Protein AF-A0A7G2SHY0-F1 (afdb_monomer_lite)

Foldseek 3Di:
DDPVVVLCVLQVQAQDSDFQDVVVVVVVVVCCPDPNNVPPPPDDDDDGNRRDDDD

Secondary structure (DSSP, 8-state):
--HHHHHHHHHHTBSSSSPPPHHHHHHHHHHHHSGGGTT--S-----SSSB----

Radius of gyration: 14.88 Å; chains: 1; bounding box: 35×18×39 Å

Sequence (55 aa):
ISIEDVTENALANQSIKHFVNPKHIADLCIFLASDSGRSISGQILPIDGDKQRLT

pLDDT: mean 95.03, std 5.31, range [68.12, 98.62]

Structure (mmCIF, N/CA/C/O backbone):
data_AF-A0A7G2SHY0-F1
#
_entry.id   AF-A0A7G2SHY0-F1
#
loop_
_atom_site.group_PDB
_atom_site.id
_atom_site.type_symbol
_atom_site.label_atom_id
_atom_site.label_alt_id
_atom_site.label_comp_id
_atom_site.label_asym_id
_atom_site.label_entity_id
_atom_site.label_seq_id
_atom_site.pdbx_PDB_ins_code
_atom_site.Cartn_x
_atom_site.Cartn_y
_atom_site.Cartn_z
_atom_site.occupancy
_atom_site.B_iso_or_equiv
_atom_site.auth_seq_id
_atom_site.auth_comp_id
_atom_site.auth_asym_id
_atom_site.auth_atom_id
_atom_site.pdbx_PDB_model_num
ATOM 1 N N . ILE A 1 1 ? -16.950 -2.175 24.326 1.00 81.69 1 ILE A N 1
ATOM 2 C CA . ILE A 1 1 ? -16.352 -1.544 23.132 1.00 81.69 1 ILE A CA 1
ATOM 3 C C . ILE A 1 1 ? -17.029 -2.187 21.936 1.00 81.69 1 ILE A C 1
ATOM 5 O O . ILE A 1 1 ? -16.992 -3.412 21.844 1.00 81.69 1 ILE A O 1
ATOM 9 N N . SER A 1 2 ? -17.746 -1.402 21.139 1.00 97.31 2 SER A N 1
ATOM 10 C CA . SER A 1 2 ? -18.427 -1.871 19.927 1.00 97.31 2 SER A CA 1
ATOM 11 C C . SER A 1 2 ? -17.428 -2.070 18.776 1.00 97.31 2 SER A C 1
ATOM 13 O O . SER A 1 2 ? -16.267 -1.666 18.880 1.00 97.31 2 SER A O 1
ATOM 15 N N . ILE A 1 3 ? -17.846 -2.715 17.682 1.00 96.38 3 ILE A N 1
ATOM 16 C CA . ILE A 1 3 ? -16.983 -2.848 16.495 1.00 96.38 3 ILE A CA 1
ATOM 17 C C . ILE A 1 3 ? -16.760 -1.481 15.838 1.00 96.38 3 ILE A C 1
ATOM 19 O O . ILE A 1 3 ? -15.674 -1.201 15.324 1.00 96.38 3 ILE A O 1
ATOM 23 N N . GLU A 1 4 ? -17.764 -0.615 15.924 1.00 96.31 4 GLU A N 1
ATOM 24 C CA . GLU A 1 4 ? -17.731 0.770 15.483 1.00 96.31 4 GLU A CA 1
ATOM 25 C C . GLU A 1 4 ? -16.685 1.555 16.282 1.00 96.31 4 GLU A C 1
ATOM 27 O O . GLU A 1 4 ? -15.782 2.131 15.680 1.00 96.31 4 GLU A O 1
ATOM 32 N N . ASP A 1 5 ? -16.707 1.465 17.617 1.00 96.50 5 ASP A N 1
ATOM 33 C CA . ASP A 1 5 ? -15.742 2.145 18.492 1.00 96.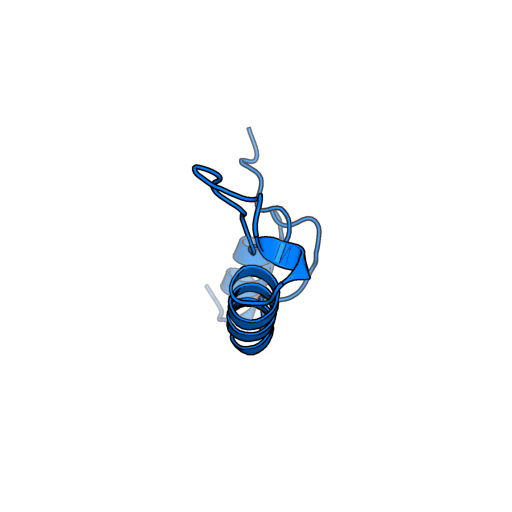50 5 ASP A CA 1
ATOM 34 C C . ASP A 1 5 ? -14.304 1.711 18.165 1.00 96.50 5 ASP A C 1
ATOM 36 O O . ASP A 1 5 ? -13.390 2.534 18.111 1.00 96.50 5 ASP A O 1
ATOM 40 N N . VAL A 1 6 ? -14.062 0.408 17.953 1.00 95.12 6 VAL A N 1
ATOM 41 C CA . VAL A 1 6 ? -12.721 -0.095 17.589 1.00 95.12 6 VAL A CA 1
ATOM 42 C C . VAL A 1 6 ? -12.298 0.430 16.221 1.00 95.12 6 VAL A C 1
ATOM 44 O O . VAL A 1 6 ? -11.141 0.812 16.041 1.00 95.12 6 VAL A O 1
ATOM 47 N N . THR A 1 7 ? -13.222 0.457 15.263 1.00 95.19 7 THR A N 1
ATOM 48 C CA . THR A 1 7 ? -12.964 0.931 13.901 1.00 95.19 7 THR A CA 1
ATOM 49 C C . THR A 1 7 ? -12.616 2.415 13.894 1.00 95.19 7 THR A C 1
ATOM 51 O O . THR A 1 7 ? -11.602 2.801 13.314 1.00 95.19 7 THR A O 1
ATOM 54 N N . GLU A 1 8 ? -13.394 3.239 14.591 1.00 95.25 8 GLU A N 1
ATOM 55 C CA . GLU A 1 8 ? -13.132 4.672 14.727 1.00 95.25 8 GLU A CA 1
ATOM 56 C C . GLU A 1 8 ? -11.780 4.931 15.391 1.00 95.25 8 GLU A C 1
ATOM 58 O O . GLU A 1 8 ? -10.967 5.688 14.859 1.00 95.25 8 GLU A O 1
ATOM 63 N N . ASN A 1 9 ? -11.484 4.240 16.496 1.00 93.62 9 ASN A N 1
ATOM 64 C CA . ASN A 1 9 ? -10.191 4.356 17.169 1.00 93.62 9 ASN A CA 1
ATOM 65 C C . ASN A 1 9 ? -9.024 3.930 16.265 1.00 93.62 9 ASN A C 1
ATOM 67 O O . ASN A 1 9 ? -7.977 4.577 16.260 1.00 93.62 9 ASN A O 1
ATOM 71 N N . ALA A 1 10 ? -9.189 2.868 15.473 1.00 92.12 10 ALA A N 1
ATOM 72 C CA . ALA A 1 10 ? -8.163 2.407 14.541 1.00 92.12 10 ALA A CA 1
ATOM 73 C C . ALA A 1 10 ? -7.917 3.396 13.390 1.00 92.12 10 ALA A C 1
ATOM 75 O O . ALA A 1 10 ? -6.786 3.499 12.915 1.00 92.12 10 ALA A O 1
ATO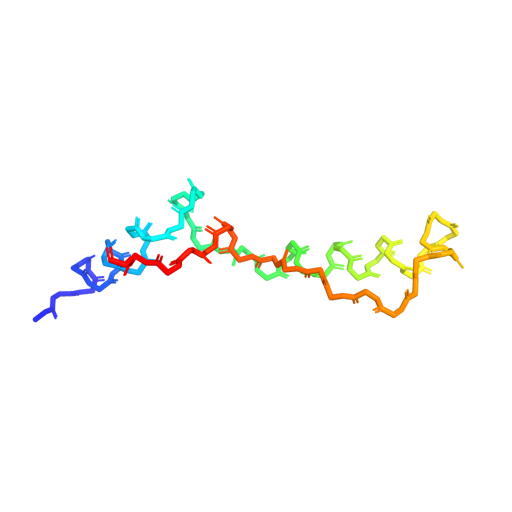M 76 N N . LEU A 1 11 ? -8.950 4.109 12.935 1.00 95.31 11 LEU A N 1
ATOM 77 C CA . LEU A 1 11 ? -8.863 5.103 11.859 1.00 95.31 11 LEU A CA 1
ATOM 78 C C . LEU A 1 11 ? -8.496 6.505 12.369 1.00 95.31 11 LEU A C 1
ATOM 80 O O . LEU A 1 11 ? -8.100 7.364 11.576 1.00 95.31 11 LEU A O 1
ATOM 84 N N . ALA A 1 12 ? -8.595 6.765 13.676 1.00 95.00 12 ALA A N 1
ATOM 85 C CA . ALA A 1 12 ? -8.300 8.067 14.272 1.00 95.00 12 ALA A CA 1
ATOM 86 C C . ALA A 1 12 ? -6.881 8.546 13.937 1.00 95.00 12 ALA A C 1
ATOM 88 O O . ALA A 1 12 ? -6.692 9.717 13.608 1.00 95.00 12 ALA A O 1
ATOM 89 N N . ASN A 1 13 ? -5.911 7.629 13.919 1.00 93.31 13 ASN A N 1
ATOM 90 C CA . ASN A 1 13 ? -4.504 7.932 13.674 1.00 93.31 13 ASN A CA 1
ATOM 91 C C . ASN A 1 13 ? -4.019 7.701 12.232 1.00 93.31 13 ASN A C 1
ATOM 93 O O . ASN A 1 13 ? -2.815 7.692 12.004 1.00 93.31 13 ASN A O 1
ATOM 97 N N . GLN A 1 14 ? -4.922 7.500 11.273 1.00 95.38 14 GLN A N 1
ATOM 98 C CA . GLN A 1 14 ? -4.596 7.384 9.845 1.00 95.38 14 GLN A CA 1
ATOM 99 C C . GLN A 1 14 ? -5.037 8.654 9.120 1.00 95.38 14 GLN A C 1
ATOM 101 O O . GLN A 1 14 ? -6.136 9.147 9.382 1.00 95.38 14 GLN A O 1
ATOM 106 N N . SER A 1 15 ? -4.243 9.197 8.201 1.00 94.88 15 SER A N 1
ATOM 107 C CA . SER A 1 15 ? -4.679 10.350 7.393 1.00 94.88 15 SER A CA 1
ATOM 108 C C . SER A 1 15 ? -5.823 9.968 6.449 1.00 94.88 15 SER A C 1
ATOM 110 O O . SER A 1 15 ? -6.769 10.735 6.257 1.00 94.88 15 SER A O 1
ATOM 112 N N . ILE A 1 16 ? -5.786 8.746 5.913 1.00 95.31 16 ILE A N 1
ATOM 113 C CA . ILE A 1 16 ? -6.837 8.193 5.057 1.00 95.31 16 ILE A CA 1
ATOM 114 C C . ILE A 1 16 ? -7.829 7.398 5.919 1.00 95.31 16 ILE A C 1
ATOM 116 O O . ILE A 1 16 ? -7.472 6.412 6.556 1.00 95.31 16 ILE A O 1
ATOM 120 N N . LYS A 1 17 ? -9.100 7.819 5.942 1.00 94.75 17 LYS A N 1
ATOM 121 C CA . LYS A 1 17 ? -10.139 7.284 6.847 1.00 94.75 17 LYS A CA 1
ATOM 122 C C . LYS A 1 17 ? -10.844 6.034 6.311 1.00 94.75 17 LYS A C 1
ATOM 124 O O . LYS A 1 17 ? -12.065 5.926 6.367 1.00 94.75 17 LYS A O 1
ATOM 129 N N . HIS A 1 18 ? -10.074 5.088 5.787 1.00 94.81 18 HIS A N 1
ATOM 130 C CA . HIS A 1 18 ? -10.567 3.757 5.452 1.00 94.81 18 HIS A CA 1
ATOM 131 C C . HIS A 1 18 ? -9.449 2.727 5.577 1.00 94.81 18 HIS A C 1
ATOM 133 O O . HIS A 1 18 ? -8.276 3.032 5.369 1.00 94.81 18 HIS A O 1
ATOM 139 N N . PHE A 1 19 ? -9.815 1.476 5.848 1.00 94.94 19 PHE A N 1
ATOM 140 C CA . PHE A 1 19 ? -8.840 0.394 5.831 1.00 94.94 19 PHE A CA 1
ATOM 141 C C . PHE A 1 19 ? -8.322 0.144 4.416 1.00 94.94 19 PHE A C 1
ATOM 143 O O . PHE A 1 19 ? -9.054 0.248 3.426 1.00 94.94 19 PHE A O 1
ATOM 150 N N . VAL A 1 20 ? -7.036 -0.178 4.323 1.00 95.75 20 VAL A N 1
ATOM 151 C CA . VAL A 1 20 ? -6.380 -0.470 3.052 1.00 95.75 20 VAL A CA 1
ATOM 152 C C . VAL A 1 20 ? -6.982 -1.735 2.452 1.00 95.75 20 VAL A C 1
ATOM 154 O O . VAL A 1 20 ? -7.029 -2.787 3.088 1.00 95.75 20 VAL A O 1
ATOM 157 N N . ASN A 1 21 ? -7.428 -1.635 1.200 1.00 97.12 21 ASN A N 1
ATOM 158 C CA . ASN A 1 21 ? -7.820 -2.803 0.431 1.00 97.12 21 ASN A CA 1
ATOM 159 C C . ASN A 1 21 ? -6.555 -3.623 0.102 1.00 97.12 21 ASN A C 1
ATOM 161 O O . ASN A 1 21 ? -5.624 -3.058 -0.480 1.00 97.12 21 ASN A O 1
ATOM 165 N N . PRO A 1 22 ? -6.507 -4.937 0.392 1.00 97.00 22 PRO A N 1
ATOM 166 C CA . PRO A 1 22 ? -5.358 -5.786 0.067 1.00 97.00 22 PRO A CA 1
ATOM 167 C C . PRO A 1 22 ? -4.924 -5.725 -1.403 1.00 97.00 22 PRO A C 1
ATOM 169 O O . PRO A 1 22 ? -3.743 -5.886 -1.709 1.00 97.00 22 PRO A O 1
ATOM 172 N N . LYS A 1 23 ? -5.854 -5.431 -2.322 1.00 97.88 23 LYS A N 1
ATOM 173 C CA . LYS A 1 23 ? -5.542 -5.235 -3.740 1.00 97.88 23 LYS A CA 1
ATOM 174 C C . LYS A 1 23 ? -4.544 -4.096 -3.978 1.00 97.88 23 LYS A C 1
ATOM 176 O O . LYS A 1 23 ? -3.706 -4.227 -4.860 1.00 97.88 23 LYS A O 1
ATOM 181 N N . HIS A 1 24 ? -4.563 -3.033 -3.176 1.00 97.06 24 HIS A N 1
ATOM 182 C CA . HIS A 1 24 ? -3.610 -1.927 -3.325 1.00 97.06 24 HIS A CA 1
ATOM 183 C C . HIS A 1 24 ? -2.165 -2.371 -3.042 1.00 97.06 24 HIS A C 1
ATOM 185 O O . HIS A 1 24 ? -1.236 -1.879 -3.678 1.00 97.06 24 HIS A O 1
ATOM 191 N N . ILE A 1 25 ? -1.972 -3.339 -2.137 1.00 97.50 25 ILE A N 1
ATOM 192 C CA . ILE A 1 25 ? -0.656 -3.939 -1.871 1.00 97.50 25 ILE A CA 1
ATOM 193 C C . ILE A 1 25 ? -0.196 -4.744 -3.089 1.00 97.50 25 ILE A C 1
ATOM 195 O O . ILE A 1 25 ? 0.928 -4.570 -3.556 1.00 97.50 25 ILE A O 1
ATOM 199 N N . ALA A 1 26 ? -1.081 -5.579 -3.641 1.00 98.19 26 ALA A N 1
ATOM 200 C CA . ALA A 1 26 ? -0.786 -6.360 -4.841 1.00 98.19 26 ALA A CA 1
ATOM 201 C C . ALA A 1 26 ? -0.460 -5.466 -6.049 1.00 98.19 26 ALA A C 1
ATOM 203 O O . ALA A 1 26 ? 0.483 -5.749 -6.786 1.00 98.19 26 ALA A O 1
ATOM 204 N N . ASP A 1 27 ? -1.195 -4.367 -6.222 1.00 98.31 27 ASP A N 1
ATOM 205 C CA . ASP A 1 27 ? -0.970 -3.419 -7.311 1.00 98.31 27 ASP A CA 1
ATOM 206 C C . ASP A 1 27 ? 0.410 -2.736 -7.185 1.00 98.31 27 ASP A C 1
ATOM 208 O O . ASP A 1 27 ? 1.118 -2.618 -8.189 1.00 98.31 27 ASP A O 1
ATOM 212 N N . LEU A 1 28 ? 0.862 -2.381 -5.967 1.00 98.06 28 LEU A N 1
ATOM 213 C CA . LEU A 1 28 ? 2.236 -1.892 -5.762 1.00 98.06 28 LEU A CA 1
ATOM 214 C C . LEU A 1 28 ? 3.276 -2.969 -6.098 1.00 98.06 28 LEU A C 1
ATOM 216 O O . LEU A 1 28 ? 4.275 -2.666 -6.747 1.00 98.06 28 LEU A O 1
ATOM 220 N N . CYS A 1 29 ? 3.055 -4.222 -5.694 1.00 98.12 29 CYS A N 1
ATOM 221 C CA . CYS A 1 29 ? 3.966 -5.321 -6.024 1.00 98.12 29 CYS A CA 1
ATOM 222 C C . CYS A 1 29 ? 4.116 -5.505 -7.541 1.00 98.12 29 CYS A C 1
ATOM 224 O O . CYS A 1 29 ? 5.236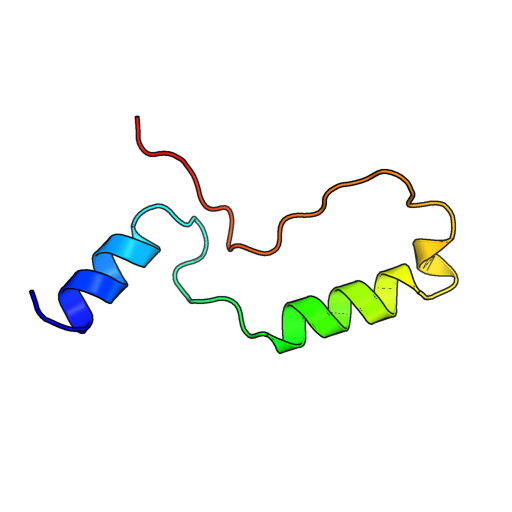 -5.666 -8.024 1.00 98.12 29 CYS A O 1
ATOM 226 N N . ILE A 1 30 ? 3.014 -5.433 -8.295 1.00 98.44 30 ILE A N 1
ATOM 227 C CA . ILE A 1 30 ? 3.036 -5.503 -9.764 1.00 98.44 30 ILE A CA 1
ATOM 228 C C . ILE A 1 30 ? 3.842 -4.337 -10.345 1.00 98.44 30 ILE A C 1
ATOM 230 O O . ILE A 1 30 ? 4.680 -4.551 -11.220 1.00 98.44 30 ILE A O 1
ATOM 234 N N . PHE A 1 31 ? 3.637 -3.115 -9.843 1.00 98.50 31 PHE A N 1
ATOM 235 C CA . PHE A 1 31 ? 4.410 -1.951 -10.276 1.00 98.50 31 PHE A CA 1
ATOM 236 C C . PHE A 1 31 ? 5.912 -2.126 -10.014 1.00 98.50 31 PHE A C 1
ATOM 238 O O . PHE A 1 31 ? 6.719 -1.922 -10.922 1.00 98.50 31 PHE A O 1
ATOM 245 N N . LEU A 1 32 ? 6.294 -2.546 -8.805 1.00 98.19 32 LEU A N 1
ATOM 246 C CA . 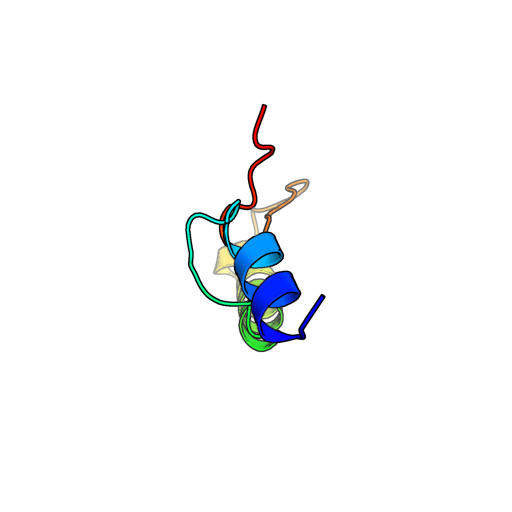LEU A 1 32 ? 7.697 -2.753 -8.432 1.00 98.19 32 LEU A CA 1
ATOM 247 C C . LEU A 1 32 ? 8.370 -3.857 -9.259 1.00 98.19 32 LEU A C 1
ATOM 249 O O . LEU A 1 32 ? 9.556 -3.748 -9.556 1.00 98.19 32 LEU A O 1
ATOM 253 N N . ALA A 1 33 ? 7.623 -4.890 -9.653 1.00 98.06 33 ALA A N 1
ATOM 254 C CA . ALA A 1 33 ? 8.119 -5.975 -10.499 1.00 98.06 33 ALA A CA 1
ATOM 255 C C . ALA A 1 33 ? 8.210 -5.610 -11.995 1.00 98.06 33 ALA A C 1
ATOM 257 O O . ALA A 1 33 ? 8.773 -6.376 -12.775 1.00 98.06 33 ALA A O 1
ATOM 258 N N . SER A 1 34 ? 7.647 -4.473 -12.410 1.00 98.62 34 SER A N 1
ATOM 259 C CA . SER A 1 34 ? 7.695 -4.001 -13.798 1.00 98.62 34 SER A CA 1
ATOM 260 C C . SER A 1 34 ? 9.004 -3.270 -14.131 1.00 98.62 34 SER A C 1
ATOM 262 O O . SER A 1 34 ? 9.760 -2.869 -13.244 1.00 98.62 34 SER A O 1
ATOM 264 N N . ASP A 1 35 ? 9.229 -2.977 -15.416 1.00 98.50 35 ASP A N 1
ATOM 265 C CA . ASP A 1 35 ? 10.373 -2.172 -15.877 1.00 98.50 35 ASP A CA 1
ATOM 266 C C . ASP A 1 35 ? 10.430 -0.771 -15.246 1.00 98.50 35 ASP A C 1
ATOM 268 O O . ASP A 1 35 ? 11.510 -0.177 -15.124 1.00 98.50 35 ASP A O 1
ATOM 272 N N . SER A 1 36 ? 9.281 -0.230 -14.827 1.00 98.38 36 SER A N 1
ATOM 273 C CA . SER A 1 36 ? 9.198 1.050 -14.119 1.00 98.38 36 SER A CA 1
ATOM 274 C C . SER A 1 36 ? 9.817 0.983 -12.721 1.00 98.38 36 SER A C 1
ATOM 276 O O . SER A 1 36 ? 10.323 1.993 -12.237 1.00 98.38 36 SER A O 1
ATOM 278 N N . GLY A 1 37 ? 9.831 -0.196 -12.094 1.00 98.12 37 GLY A N 1
ATOM 279 C CA . GLY A 1 37 ? 10.397 -0.429 -10.766 1.00 98.12 37 GLY A CA 1
ATOM 280 C C . GLY A 1 37 ? 11.893 -0.755 -10.748 1.00 98.12 37 GLY A C 1
ATOM 281 O O . GLY A 1 37 ? 12.478 -0.804 -9.670 1.00 98.12 37 GLY A O 1
ATOM 282 N N . ARG A 1 38 ? 12.549 -0.932 -11.907 1.00 98.25 38 ARG A N 1
ATOM 283 C CA . ARG A 1 38 ? 13.887 -1.563 -12.035 1.00 98.25 38 ARG A CA 1
ATOM 284 C C . ARG A 1 38 ? 15.037 -0.953 -11.220 1.00 98.25 38 ARG A C 1
ATOM 286 O O . ARG A 1 38 ? 16.077 -1.586 -11.070 1.00 98.25 38 ARG A O 1
ATOM 293 N N . SER A 1 39 ? 14.896 0.281 -10.742 1.00 98.31 39 SER A N 1
ATOM 294 C CA . SER A 1 39 ? 15.916 0.974 -9.938 1.00 98.31 39 SER A CA 1
ATOM 295 C C . SER A 1 39 ? 15.469 1.262 -8.502 1.00 98.31 39 SER A C 1
ATOM 297 O O . SER A 1 39 ? 16.202 1.902 -7.753 1.00 98.31 39 SER A O 1
ATOM 299 N N . ILE A 1 40 ? 14.288 0.789 -8.099 1.00 98.06 40 ILE A N 1
ATOM 300 C CA . ILE A 1 40 ? 13.780 0.910 -6.733 1.00 98.06 40 ILE A CA 1
ATOM 301 C C . ILE A 1 40 ? 14.234 -0.329 -5.963 1.00 98.06 40 ILE A C 1
ATOM 303 O O . ILE A 1 40 ? 13.734 -1.429 -6.177 1.00 98.06 40 ILE A O 1
ATOM 307 N N . SER A 1 41 ? 15.205 -0.157 -5.069 1.00 97.19 41 SER A N 1
ATOM 308 C CA . SER A 1 41 ? 15.754 -1.248 -4.261 1.00 97.19 41 SER A CA 1
ATOM 309 C C . SER A 1 41 ? 16.123 -0.775 -2.855 1.00 97.19 41 SER A C 1
ATOM 311 O O . SER A 1 41 ? 16.427 0.401 -2.642 1.00 97.19 41 SER A O 1
ATOM 313 N N . GLY A 1 42 ? 16.057 -1.690 -1.883 1.00 97.38 42 GLY A N 1
ATOM 314 C CA . GLY A 1 42 ? 16.382 -1.432 -0.475 1.00 97.38 42 GLY A CA 1
ATOM 315 C C . GLY A 1 42 ? 15.396 -0.523 0.266 1.00 97.38 42 GLY A C 1
ATOM 316 O O . GLY A 1 42 ? 15.705 -0.074 1.365 1.00 97.38 42 GLY A O 1
ATOM 317 N N . GLN A 1 43 ? 14.234 -0.231 -0.326 1.00 97.75 43 GLN A N 1
ATOM 318 C CA . GLN A 1 43 ? 13.240 0.672 0.253 1.00 97.75 43 GLN A CA 1
ATOM 319 C C . GLN A 1 43 ? 12.170 -0.088 1.036 1.00 97.75 43 GLN A C 1
ATOM 321 O O . GLN A 1 43 ? 11.762 -1.185 0.655 1.00 97.75 43 GLN A O 1
ATOM 326 N N . ILE A 1 44 ? 11.667 0.548 2.092 1.00 96.69 44 ILE A N 1
ATOM 327 C CA . ILE A 1 44 ? 10.429 0.162 2.769 1.00 96.69 44 ILE A CA 1
ATOM 328 C C . ILE A 1 44 ? 9.362 1.158 2.320 1.00 96.69 44 ILE A C 1
ATOM 330 O O . ILE A 1 44 ? 9.514 2.357 2.538 1.00 96.69 44 ILE A O 1
ATOM 334 N N . LEU A 1 45 ? 8.302 0.666 1.678 1.00 96.19 45 LEU A N 1
ATOM 335 C CA . LEU A 1 45 ? 7.188 1.480 1.187 1.00 96.19 45 LEU A CA 1
ATOM 336 C C . LEU A 1 45 ? 5.920 1.138 1.989 1.00 96.19 45 LEU A C 1
ATOM 338 O O . LEU A 1 45 ? 5.329 0.083 1.748 1.00 96.19 45 LEU A O 1
ATOM 342 N N . PRO A 1 46 ? 5.508 1.975 2.960 1.00 95.19 46 PRO A N 1
ATOM 343 C CA . PRO A 1 46 ? 4.289 1.750 3.731 1.00 95.19 46 PRO A CA 1
ATOM 344 C C . PRO A 1 46 ? 3.035 1.887 2.858 1.00 95.19 46 PRO A C 1
ATOM 346 O O . PRO A 1 46 ? 2.943 2.784 2.022 1.00 95.19 46 PRO A O 1
ATOM 349 N N . ILE A 1 47 ? 2.047 1.019 3.087 1.00 96.00 47 ILE A N 1
ATOM 350 C CA . ILE A 1 47 ? 0.709 1.101 2.484 1.00 96.00 47 ILE A CA 1
ATOM 351 C C . ILE A 1 47 ? -0.315 0.956 3.610 1.00 96.00 47 ILE A C 1
ATOM 353 O O . ILE A 1 47 ? -0.947 -0.085 3.772 1.00 96.00 47 ILE A O 1
ATOM 357 N N . ASP A 1 48 ? -0.414 1.980 4.450 1.00 94.75 48 ASP A N 1
ATOM 358 C CA . ASP A 1 48 ? -1.152 1.924 5.718 1.00 94.75 48 ASP A CA 1
ATOM 359 C C . ASP A 1 48 ? -2.040 3.151 5.972 1.00 94.75 48 ASP A C 1
A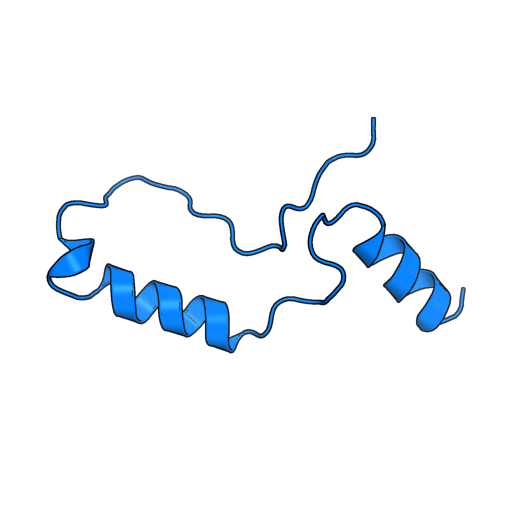TOM 361 O O . ASP A 1 48 ? -2.501 3.361 7.092 1.00 94.75 48 ASP A O 1
ATOM 365 N N . GLY A 1 49 ? -2.291 3.956 4.936 1.00 94.94 49 GLY A N 1
ATOM 366 C CA . GLY A 1 49 ? -3.109 5.160 5.062 1.00 94.94 49 GLY A CA 1
ATOM 367 C C . GLY A 1 49 ? -2.425 6.289 5.833 1.00 94.94 49 GLY A C 1
ATOM 368 O O . GLY A 1 49 ? -3.132 7.161 6.342 1.00 94.94 49 GLY A O 1
ATOM 369 N N . ASP A 1 50 ? -1.087 6.269 5.903 1.00 94.38 50 ASP A N 1
ATOM 370 C CA . ASP A 1 50 ? -0.276 7.196 6.695 1.00 94.38 50 ASP A CA 1
ATOM 371 C C . ASP A 1 50 ? -0.621 7.069 8.183 1.00 94.38 50 ASP A C 1
ATOM 373 O O . ASP A 1 50 ? -1.139 7.984 8.828 1.00 94.38 50 ASP A O 1
ATOM 377 N N . LYS A 1 51 ? -0.410 5.863 8.719 1.00 93.88 51 LYS A N 1
ATOM 378 C CA . LYS A 1 51 ? -0.670 5.574 10.126 1.00 93.88 51 LYS A CA 1
ATOM 379 C C . LYS A 1 51 ? 0.389 6.245 10.995 1.00 93.88 51 LYS A C 1
ATOM 381 O O . LYS A 1 51 ? 1.546 5.835 11.034 1.00 93.88 51 LYS A O 1
ATOM 386 N N . GLN A 1 52 ? -0.041 7.230 11.769 1.00 90.44 52 GLN A N 1
ATOM 387 C CA . GLN A 1 52 ? 0.822 8.013 12.640 1.00 90.44 52 GLN A CA 1
ATOM 388 C C . GLN A 1 52 ? 0.737 7.552 14.095 1.00 90.44 52 GLN A C 1
ATOM 390 O O . GLN A 1 52 ? -0.271 7.016 14.574 1.00 90.44 52 GLN A O 1
ATOM 395 N N . ARG A 1 53 ? 1.815 7.790 14.842 1.00 87.44 53 ARG A N 1
ATOM 396 C CA . ARG A 1 53 ? 1.763 7.715 16.301 1.00 87.44 53 ARG A CA 1
ATOM 397 C C . ARG A 1 53 ? 1.177 9.025 16.816 1.00 87.44 53 ARG A C 1
ATOM 399 O O . ARG A 1 53 ? 1.791 10.071 16.651 1.00 87.44 53 ARG A O 1
ATOM 406 N N . LEU A 1 54 ? 0.022 8.954 17.469 1.00 76.75 54 LEU A N 1
ATOM 407 C CA . LEU A 1 54 ? -0.502 10.07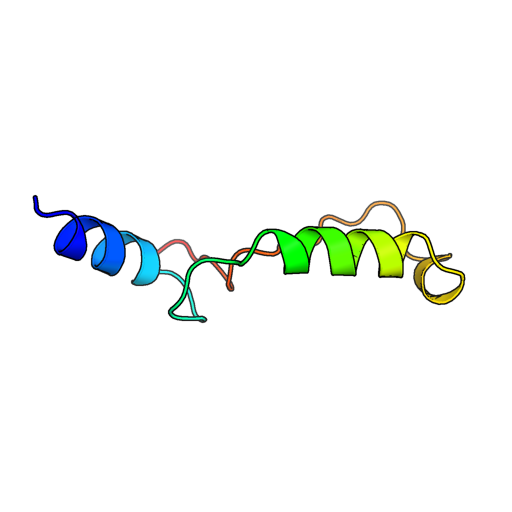9 18.239 1.00 76.75 54 LEU A CA 1
ATOM 408 C C . LEU A 1 54 ? 0.328 10.158 19.530 1.00 76.75 54 LEU A C 1
ATOM 410 O O . LEU A 1 54 ? 0.275 9.242 20.352 1.00 76.75 54 LEU A O 1
ATOM 414 N N . THR A 1 55 ? 1.202 11.160 19.618 1.00 68.12 55 THR A N 1
ATOM 415 C CA . THR A 1 55 ? 1.983 11.489 20.822 1.00 68.12 55 THR A CA 1
ATOM 416 C C . THR A 1 55 ? 1.155 12.281 21.809 1.00 68.12 55 THR A C 1
ATOM 418 O O . THR A 1 55 ? 0.428 13.181 21.332 1.00 68.12 55 THR A O 1
#